Protein AF-A0A932N0L2-F1 (afdb_monomer_lite)

Secondary structure (DSSP, 8-state):
--STTPPPP-HHHHHHHHHHHHHHHHH-TTEEEEE--SEEE-STTS-EEES--EEEE----

Sequence (61 aa):
DGYRGSPAADRDALVDVLLRISRMATDLPEIMEMDINPLMALAPGRGAVAVDARIRVQRSS

Radius of gyration: 14.27 Å; chains: 1; bounding box: 32×17×41 Å

Structure (mmCIF, N/CA/C/O backbone):
data_AF-A0A932N0L2-F1
#
_entry.id   AF-A0A932N0L2-F1
#
loop_
_atom_site.group_PDB
_atom_site.id
_atom_site.type_symbol
_atom_site.label_atom_id
_atom_site.label_alt_id
_atom_site.label_comp_id
_atom_site.label_asym_id
_atom_site.label_entity_id
_atom_site.label_seq_id
_atom_site.pdbx_PDB_ins_code
_atom_site.Cartn_x
_atom_site.Cartn_y
_atom_site.Cartn_z
_atom_site.occupancy
_atom_site.B_iso_or_equiv
_atom_site.auth_seq_id
_atom_site.auth_comp_id
_atom_site.auth_asym_id
_atom_site.auth_atom_id
_atom_site.pdbx_PDB_model_num
ATOM 1 N N . ASP A 1 1 ? 6.202 6.310 -17.268 1.00 61.19 1 ASP A N 1
ATOM 2 C CA . ASP A 1 1 ? 7.595 6.803 -17.304 1.00 61.19 1 ASP A CA 1
ATOM 3 C C . ASP A 1 1 ? 8.229 6.769 -15.922 1.00 61.19 1 ASP A C 1
ATOM 5 O O . ASP A 1 1 ? 7.520 6.940 -14.936 1.00 61.19 1 ASP A O 1
ATOM 9 N N . GLY A 1 2 ? 9.533 6.484 -15.846 1.00 72.75 2 GLY A N 1
ATOM 10 C CA . GLY A 1 2 ? 10.333 6.570 -14.616 1.00 72.75 2 GLY A CA 1
ATOM 11 C C . GLY A 1 2 ? 10.992 7.948 -14.452 1.00 72.75 2 GLY A C 1
ATOM 12 O O . GLY A 1 2 ? 11.086 8.712 -15.411 1.00 72.75 2 GLY A O 1
ATOM 13 N N . TYR A 1 3 ? 11.443 8.292 -13.240 1.00 77.69 3 TYR A N 1
ATOM 14 C CA . TYR A 1 3 ? 12.036 9.604 -12.933 1.00 77.69 3 TYR A CA 1
ATOM 15 C C . TYR A 1 3 ? 13.574 9.556 -12.927 1.00 77.69 3 TYR A C 1
ATOM 17 O O . TYR A 1 3 ? 14.171 8.693 -12.284 1.00 77.69 3 TYR A O 1
ATOM 25 N N . ARG A 1 4 ? 14.223 10.50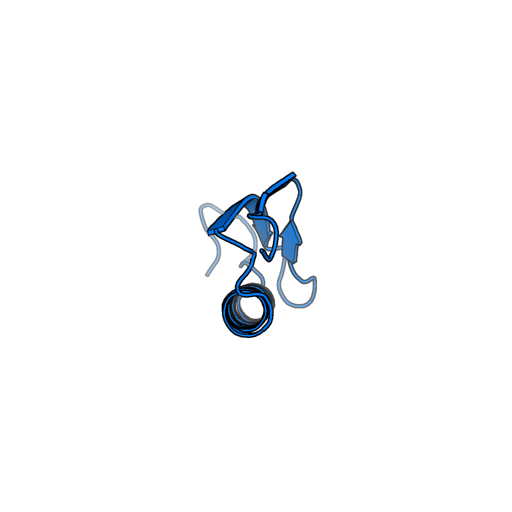2 -13.628 1.00 79.69 4 ARG A N 1
ATOM 26 C CA . ARG A 1 4 ? 15.694 10.694 -13.674 1.00 79.69 4 ARG A CA 1
ATOM 27 C C . ARG A 1 4 ? 16.502 9.410 -13.942 1.00 79.69 4 ARG A C 1
ATOM 29 O O . ARG A 1 4 ? 17.447 9.107 -13.224 1.00 79.69 4 ARG A O 1
ATOM 36 N N . GLY A 1 5 ? 16.129 8.653 -14.975 1.00 77.50 5 GLY A N 1
ATOM 37 C CA . GLY A 1 5 ? 16.837 7.426 -15.373 1.00 77.50 5 GLY A CA 1
ATOM 38 C C 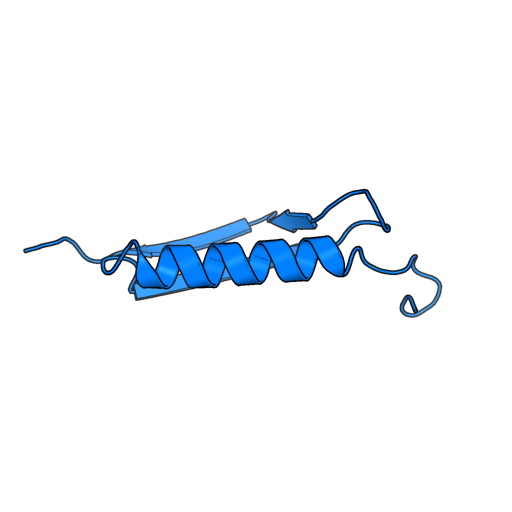. GLY A 1 5 ? 16.503 6.191 -14.530 1.00 77.50 5 GLY A C 1
ATOM 39 O O . GLY A 1 5 ? 16.999 5.106 -14.823 1.00 77.50 5 GLY A O 1
ATOM 40 N N . SER A 1 6 ? 15.636 6.328 -13.524 1.00 79.19 6 SER A N 1
ATOM 41 C CA . SER A 1 6 ? 15.105 5.184 -12.785 1.00 79.19 6 SER A CA 1
ATOM 42 C C . SER A 1 6 ? 14.119 4.396 -13.653 1.00 79.19 6 SER A C 1
ATOM 44 O O . SER A 1 6 ? 13.420 4.999 -14.478 1.00 79.19 6 SER A O 1
ATOM 46 N N . PRO A 1 7 ? 14.001 3.071 -13.448 1.00 82.62 7 PRO A N 1
ATOM 47 C CA . PRO A 1 7 ? 12.915 2.290 -14.026 1.00 82.62 7 PRO A CA 1
ATOM 48 C C . PRO A 1 7 ? 11.546 2.896 -13.695 1.00 82.62 7 PRO A C 1
ATOM 50 O O . PRO A 1 7 ? 11.378 3.584 -12.685 1.00 82.62 7 PRO A O 1
ATOM 53 N N . ALA A 1 8 ? 10.550 2.632 -14.543 1.00 90.94 8 ALA A N 1
ATOM 54 C CA . ALA A 1 8 ? 9.167 2.942 -14.202 1.00 90.94 8 ALA A CA 1
ATOM 55 C C . ALA A 1 8 ? 8.762 2.200 -12.916 1.00 90.94 8 ALA A C 1
ATOM 57 O O . ALA A 1 8 ? 9.193 1.071 -12.691 1.00 90.94 8 ALA A O 1
ATOM 58 N N . ALA A 1 9 ? 7.931 2.829 -12.091 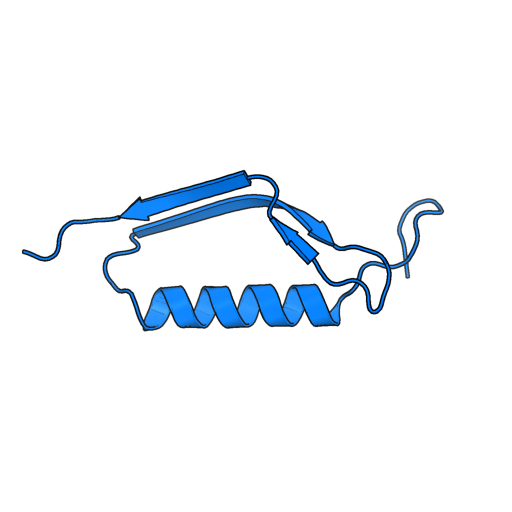1.00 93.19 9 ALA A N 1
ATOM 59 C CA . ALA A 1 9 ? 7.332 2.169 -10.939 1.00 93.19 9 ALA A CA 1
ATOM 60 C C . ALA A 1 9 ? 6.239 1.187 -11.385 1.00 93.19 9 ALA A C 1
ATOM 62 O O . ALA A 1 9 ? 5.534 1.432 -12.370 1.00 93.19 9 ALA A O 1
ATOM 63 N N . ASP A 1 10 ? 6.058 0.114 -10.623 1.00 96.50 10 ASP A N 1
ATOM 64 C CA . ASP A 1 10 ? 4.919 -0.788 -10.737 1.00 96.50 10 ASP A CA 1
ATOM 65 C C . ASP A 1 10 ? 3.642 -0.077 -10.268 1.00 96.50 10 ASP A C 1
ATOM 67 O O . ASP A 1 10 ? 3.284 -0.052 -9.088 1.00 96.50 10 ASP A O 1
ATOM 71 N N . ARG A 1 11 ? 2.984 0.592 -11.215 1.00 95.56 11 ARG A N 1
ATOM 72 C CA . ARG A 1 11 ? 1.798 1.403 -10.946 1.00 95.56 11 ARG A CA 1
ATOM 73 C C . ARG A 1 11 ? 0.603 0.551 -10.534 1.00 95.56 11 ARG A C 1
ATOM 75 O O . ARG A 1 11 ? -0.167 0.989 -9.683 1.00 95.56 11 ARG A O 1
ATOM 82 N N . ASP A 1 12 ? 0.463 -0.639 -11.103 1.00 97.25 12 ASP A N 1
ATOM 83 C CA . ASP A 1 12 ? -0.646 -1.537 -10.784 1.00 97.25 12 ASP A CA 1
ATOM 84 C C . ASP A 1 12 ? -0.521 -2.038 -9.343 1.00 97.25 12 ASP A C 1
ATOM 86 O O . ASP A 1 12 ? -1.505 -2.053 -8.604 1.00 97.25 12 ASP A O 1
ATOM 90 N N . ALA A 1 13 ? 0.704 -2.321 -8.893 1.00 97.88 13 ALA A N 1
ATOM 91 C CA . ALA A 1 13 ? 0.964 -2.641 -7.495 1.00 97.88 13 ALA A CA 1
ATOM 92 C C . ALA A 1 13 ? 0.633 -1.482 -6.542 1.00 97.88 13 ALA A C 1
ATOM 94 O O . ALA A 1 13 ? 0.072 -1.710 -5.472 1.00 97.88 13 ALA A O 1
ATOM 95 N N . LEU A 1 14 ? 0.934 -0.235 -6.919 1.00 97.12 14 LEU A N 1
ATOM 96 C CA . LEU A 1 14 ? 0.541 0.933 -6.121 1.00 97.12 14 LEU A CA 1
ATOM 97 C C . LEU A 1 14 ? -0.983 1.072 -6.019 1.00 97.12 14 LEU A C 1
ATOM 99 O O . LEU A 1 14 ? -1.497 1.379 -4.945 1.00 97.12 14 LEU A O 1
ATOM 103 N N . VAL A 1 15 ? -1.709 0.822 -7.112 1.00 98.25 15 VAL A N 1
ATOM 104 C CA . VAL A 1 15 ? -3.178 0.809 -7.100 1.00 98.25 15 VAL A CA 1
ATOM 105 C C . VAL A 1 15 ? -3.701 -0.291 -6.173 1.00 98.25 15 VAL A C 1
ATOM 107 O O . VAL A 1 15 ? -4.564 -0.007 -5.346 1.00 98.25 15 VAL A O 1
ATOM 110 N N . ASP A 1 16 ? -3.157 -1.510 -6.244 1.00 98.31 16 ASP A N 1
ATOM 111 C CA . ASP A 1 16 ? -3.547 -2.613 -5.350 1.00 98.31 16 ASP A CA 1
ATOM 112 C C . ASP A 1 16 ? -3.300 -2.269 -3.871 1.00 98.31 16 ASP A C 1
ATOM 114 O O . ASP A 1 16 ? -4.178 -2.469 -3.031 1.00 98.31 16 ASP A O 1
ATOM 118 N N . VAL A 1 17 ? -2.150 -1.664 -3.544 1.00 97.94 17 VAL A N 1
ATOM 119 C CA . VAL A 1 17 ? -1.858 -1.186 -2.182 1.00 97.94 17 VAL A CA 1
ATOM 120 C C . VAL A 1 17 ? -2.917 -0.187 -1.708 1.00 97.94 17 VAL A C 1
ATOM 122 O O . VAL A 1 17 ? -3.465 -0.355 -0.618 1.00 97.94 17 VAL A O 1
ATOM 125 N N . LEU A 1 18 ? -3.256 0.817 -2.522 1.00 97.81 18 LEU A N 1
ATOM 126 C CA . LEU A 1 18 ? -4.265 1.822 -2.167 1.00 97.81 18 LEU A CA 1
ATOM 127 C C . LEU A 1 18 ? -5.660 1.209 -1.980 1.00 97.81 18 LEU A C 1
ATOM 129 O O . LEU A 1 18 ? -6.365 1.569 -1.038 1.00 97.81 18 LEU A O 1
ATOM 133 N N . LEU A 1 19 ? -6.051 0.256 -2.830 1.00 98.38 19 LEU A N 1
ATOM 134 C CA . LEU A 1 19 ? -7.330 -0.448 -2.703 1.00 98.38 19 LEU A CA 1
ATOM 135 C C . LEU A 1 19 ? -7.395 -1.280 -1.418 1.00 98.38 19 LEU A C 1
ATOM 137 O O . LEU A 1 19 ? -8.407 -1.256 -0.717 1.00 98.38 19 LEU A O 1
ATOM 141 N N . ARG A 1 20 ? -6.311 -1.977 -1.061 1.00 97.19 20 ARG A N 1
ATOM 142 C CA . ARG A 1 20 ? -6.227 -2.738 0.195 1.00 97.19 20 ARG A CA 1
ATOM 143 C C . ARG A 1 20 ? -6.272 -1.831 1.417 1.00 97.19 20 ARG A C 1
ATOM 145 O O . ARG A 1 20 ? -6.960 -2.161 2.376 1.00 97.19 20 ARG A O 1
ATOM 152 N N . ILE A 1 21 ? -5.601 -0.682 1.368 1.00 96.75 21 ILE A N 1
ATOM 153 C CA . ILE A 1 21 ? -5.679 0.352 2.408 1.00 96.75 21 ILE A CA 1
ATOM 154 C C . ILE A 1 21 ? -7.114 0.860 2.563 1.00 96.75 21 ILE A C 1
ATOM 156 O O . ILE A 1 21 ? -7.633 0.879 3.676 1.00 96.75 21 ILE A O 1
ATOM 160 N N . SER A 1 22 ? -7.779 1.202 1.456 1.00 96.31 22 SER A N 1
ATOM 161 C CA . SER A 1 22 ? -9.179 1.642 1.464 1.00 96.31 22 SER A CA 1
ATOM 162 C C . SER A 1 22 ? -10.105 0.585 2.063 1.00 96.31 22 SER A C 1
ATOM 164 O O . SER A 1 22 ? -11.030 0.915 2.807 1.00 96.31 22 SER A O 1
ATOM 166 N N . ARG A 1 23 ? -9.854 -0.690 1.756 1.00 97.75 23 ARG A N 1
ATOM 167 C CA . ARG A 1 23 ? -10.604 -1.804 2.327 1.00 97.75 23 ARG A CA 1
ATOM 168 C C . ARG A 1 23 ? -10.346 -1.949 3.824 1.00 97.75 23 ARG A C 1
ATOM 170 O O . ARG A 1 23 ? -11.308 -2.018 4.572 1.00 97.75 23 ARG A O 1
ATOM 177 N N . MET A 1 24 ? -9.091 -1.923 4.277 1.00 96.19 24 MET A N 1
ATOM 178 C CA . MET A 1 24 ? -8.764 -1.975 5.710 1.00 96.19 24 MET A CA 1
ATOM 179 C C . MET A 1 24 ? -9.423 -0.835 6.488 1.00 96.19 24 MET A C 1
ATOM 181 O O . MET A 1 24 ? -9.986 -1.084 7.542 1.00 96.19 24 MET A O 1
ATOM 185 N N . ALA A 1 25 ? -9.414 0.388 5.953 1.00 93.56 25 ALA A N 1
ATOM 186 C CA . ALA A 1 25 ? -10.066 1.532 6.591 1.00 93.56 25 ALA A CA 1
ATOM 187 C C . ALA A 1 25 ? -11.593 1.370 6.720 1.00 93.56 25 ALA A C 1
ATOM 189 O O . ALA A 1 25 ? -12.199 1.961 7.607 1.00 93.56 25 ALA A O 1
ATOM 190 N N . THR A 1 26 ? -12.214 0.579 5.839 1.00 95.25 26 THR A N 1
ATOM 191 C CA . THR A 1 26 ? -13.659 0.298 5.875 1.00 95.25 26 THR A CA 1
ATOM 192 C C . THR A 1 26 ? -13.981 -0.898 6.773 1.00 95.25 26 THR A C 1
ATOM 194 O O . THR A 1 26 ? -14.945 -0.860 7.532 1.00 95.25 26 THR A O 1
ATOM 197 N N . ASP A 1 27 ? -13.168 -1.952 6.690 1.00 97.06 27 ASP A N 1
ATOM 198 C CA . ASP A 1 27 ? -13.384 -3.229 7.374 1.00 97.06 27 ASP A CA 1
ATOM 199 C C . ASP A 1 27 ? -12.929 -3.186 8.851 1.00 97.06 27 ASP A C 1
ATOM 201 O O . ASP A 1 27 ? -13.379 -4.008 9.647 1.00 97.06 27 ASP A O 1
ATOM 205 N N . LEU A 1 28 ? -12.040 -2.253 9.222 1.00 95.88 28 LEU A N 1
ATOM 206 C CA . LEU A 1 28 ? -11.432 -2.132 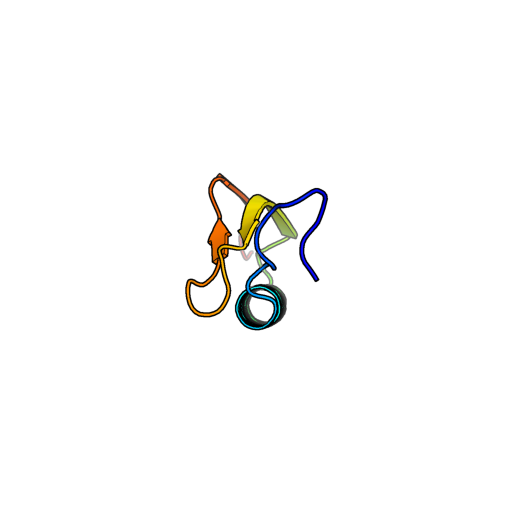10.556 1.00 95.88 28 LEU A CA 1
ATOM 207 C C . LEU A 1 28 ? -11.657 -0.720 11.132 1.00 95.88 28 LEU A C 1
ATOM 209 O O . LEU A 1 28 ? -10.745 0.114 11.086 1.00 95.88 28 LEU A O 1
ATOM 213 N N . PRO A 1 29 ? -12.849 -0.425 11.687 1.00 94.06 29 PRO A N 1
ATOM 214 C CA . PRO A 1 29 ? -13.175 0.898 12.224 1.00 94.06 29 PRO A CA 1
ATOM 215 C C . PRO A 1 29 ? -12.289 1.316 13.408 1.00 94.06 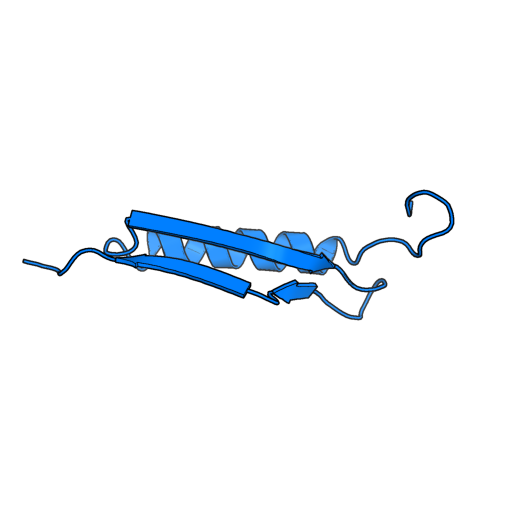29 PRO A C 1
ATOM 217 O O . PRO A 1 29 ? -12.244 2.491 13.753 1.00 94.06 29 PRO A O 1
ATOM 220 N N . GLU A 1 30 ? -11.571 0.383 14.035 1.00 96.38 30 GLU A N 1
ATOM 221 C CA . GLU A 1 30 ? -10.598 0.647 15.094 1.00 96.38 30 GLU A CA 1
ATOM 222 C C . GLU A 1 30 ? -9.327 1.345 14.595 1.00 96.38 30 GLU A C 1
ATOM 224 O O . GLU A 1 30 ? -8.609 1.941 15.405 1.00 96.38 30 GLU A O 1
ATOM 229 N N . ILE A 1 31 ? -9.013 1.275 13.296 1.00 96.06 31 ILE A N 1
ATOM 230 C CA . ILE A 1 31 ? -7.867 1.981 12.715 1.00 96.06 31 ILE A CA 1
ATOM 231 C C . ILE A 1 31 ? -8.197 3.470 12.647 1.00 96.06 31 ILE A C 1
ATOM 233 O O . ILE A 1 31 ? -9.020 3.911 11.853 1.00 96.06 31 ILE A O 1
ATOM 237 N N . MET A 1 32 ? -7.510 4.258 13.468 1.00 96.00 32 MET A N 1
ATOM 238 C CA . MET A 1 32 ? -7.692 5.708 13.521 1.00 96.00 32 MET A CA 1
ATOM 239 C C . MET A 1 32 ? -6.780 6.429 12.541 1.00 96.00 32 MET A C 1
ATOM 241 O O . MET A 1 32 ? -7.195 7.378 11.884 1.00 96.00 32 MET A O 1
ATOM 245 N N . GLU A 1 33 ? -5.530 5.983 12.456 1.00 96.12 33 GLU A N 1
ATOM 246 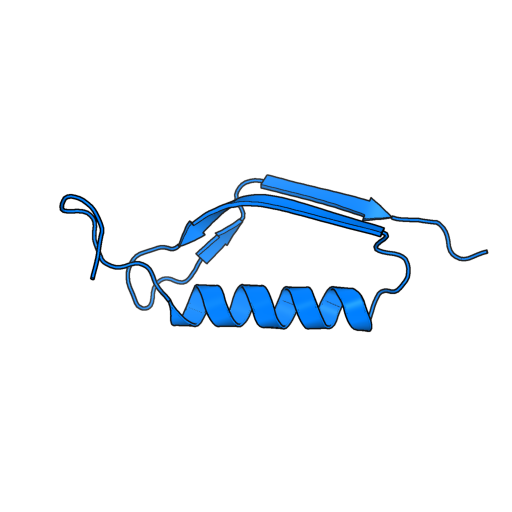C CA . GLU A 1 33 ? -4.515 6.556 11.579 1.00 96.12 33 GLU A CA 1
ATOM 247 C C . GLU A 1 33 ? -3.618 5.439 11.054 1.00 96.12 33 GLU A C 1
ATOM 249 O O . GLU A 1 33 ? -3.276 4.506 11.783 1.00 96.12 33 GLU A O 1
ATOM 254 N N . MET A 1 34 ? -3.204 5.560 9.797 1.00 96.44 34 MET A N 1
ATOM 255 C CA . MET A 1 34 ? -2.203 4.700 9.184 1.00 96.44 34 MET A CA 1
ATOM 256 C C . MET A 1 34 ? -1.253 5.560 8.358 1.00 96.44 34 MET A C 1
ATOM 258 O O . MET A 1 34 ? -1.696 6.356 7.533 1.00 96.44 34 MET A O 1
ATOM 262 N N . ASP A 1 35 ? 0.042 5.367 8.574 1.00 97.31 35 ASP A N 1
ATOM 263 C CA . ASP A 1 35 ? 1.117 5.967 7.795 1.00 97.31 35 ASP A CA 1
ATOM 264 C C . ASP A 1 35 ? 2.025 4.855 7.269 1.00 97.31 35 ASP A C 1
ATOM 266 O O . ASP A 1 35 ? 2.441 3.972 8.023 1.00 97.31 35 ASP A O 1
ATOM 270 N N . ILE A 1 36 ? 2.309 4.878 5.969 1.00 97.44 36 ILE A N 1
ATOM 271 C CA . ILE A 1 36 ? 3.239 3.948 5.325 1.00 97.44 36 ILE A CA 1
ATOM 272 C C . ILE A 1 36 ? 4.327 4.786 4.681 1.00 97.44 36 ILE A C 1
ATOM 274 O O . ILE A 1 36 ? 4.133 5.367 3.611 1.00 97.44 36 ILE A O 1
ATOM 278 N N . ASN A 1 37 ? 5.480 4.838 5.335 1.00 95.81 37 ASN A N 1
ATOM 279 C CA . ASN A 1 37 ? 6.602 5.615 4.856 1.00 95.81 37 ASN A CA 1
ATOM 280 C C . ASN A 1 37 ? 7.928 5.030 5.373 1.00 95.81 37 ASN A C 1
ATOM 282 O O . ASN A 1 37 ? 8.162 5.087 6.577 1.00 95.81 37 ASN A O 1
ATOM 286 N N . PRO A 1 38 ? 8.816 4.516 4.496 1.00 96.88 38 PRO A N 1
ATOM 287 C CA . PRO A 1 38 ? 8.714 4.539 3.036 1.00 96.88 38 PRO A CA 1
ATOM 288 C C . PRO A 1 38 ? 7.919 3.365 2.437 1.00 96.88 38 PRO A C 1
ATOM 290 O O . PRO A 1 38 ? 8.052 2.211 2.853 1.00 96.88 38 PRO A O 1
ATOM 293 N N . LEU A 1 39 ? 7.160 3.664 1.376 1.00 96.88 39 LEU A N 1
ATOM 294 C CA . LEU A 1 39 ? 6.586 2.689 0.443 1.00 96.88 39 LEU A CA 1
ATOM 295 C C . LEU A 1 39 ? 7.404 2.690 -0.853 1.00 96.88 39 LEU A C 1
ATOM 297 O O . LEU A 1 39 ? 7.435 3.687 -1.575 1.00 96.88 39 LEU A O 1
ATOM 301 N N . MET A 1 40 ? 8.056 1.573 -1.164 1.00 95.88 40 MET A N 1
ATOM 302 C CA . MET A 1 40 ? 8.835 1.421 -2.392 1.00 95.88 40 MET A CA 1
ATOM 303 C C . MET A 1 40 ? 8.010 0.726 -3.474 1.00 95.88 40 MET A C 1
ATOM 305 O O . MET A 1 40 ? 7.658 -0.441 -3.324 1.00 95.88 40 MET A O 1
ATOM 309 N N . ALA A 1 41 ? 7.758 1.403 -4.593 1.00 95.50 41 ALA A N 1
ATOM 310 C CA . ALA A 1 41 ? 7.294 0.742 -5.810 1.00 95.50 41 ALA A CA 1
ATOM 311 C C . ALA A 1 41 ? 8.498 0.208 -6.591 1.00 95.50 41 ALA A C 1
ATOM 313 O O . ALA A 1 41 ? 9.434 0.955 -6.884 1.00 95.50 41 ALA A O 1
ATOM 314 N N . LEU A 1 42 ? 8.483 -1.084 -6.912 1.00 94.88 42 LEU A N 1
ATOM 315 C CA . LEU A 1 42 ? 9.562 -1.733 -7.652 1.00 94.88 42 LEU A CA 1
ATOM 316 C C . LEU A 1 42 ? 9.345 -1.564 -9.164 1.00 94.88 42 LEU A C 1
ATOM 318 O O . LEU A 1 42 ? 8.421 -0.881 -9.598 1.00 94.88 42 LEU A O 1
ATOM 322 N N . ALA A 1 43 ? 10.217 -2.159 -9.980 1.00 94.31 43 ALA A N 1
ATOM 323 C CA . ALA A 1 43 ? 10.037 -2.186 -11.433 1.00 94.31 43 ALA A CA 1
ATOM 324 C C . ALA A 1 43 ? 8.721 -2.897 -11.829 1.00 94.31 43 ALA A C 1
ATOM 326 O O . ALA A 1 43 ? 8.225 -3.713 -11.050 1.00 94.31 43 ALA A O 1
ATOM 327 N N . PRO A 1 44 ? 8.166 -2.660 -13.031 1.00 95.00 44 PRO A N 1
ATOM 328 C CA . PRO A 1 44 ? 6.874 -3.223 -13.417 1.00 95.00 44 PRO A CA 1
ATOM 329 C C . PRO A 1 44 ? 6.855 -4.755 -13.322 1.00 95.00 44 PRO A C 1
ATOM 331 O O . PRO A 1 44 ? 7.801 -5.420 -13.752 1.00 95.00 44 PRO A O 1
ATOM 334 N N . GLY A 1 45 ? 5.788 -5.310 -12.745 1.00 95.69 45 GLY A N 1
ATOM 335 C CA . GLY A 1 45 ? 5.631 -6.744 -12.490 1.00 95.69 45 GLY A CA 1
ATOM 336 C C . GLY A 1 45 ? 6.374 -7.252 -11.250 1.00 95.69 45 GLY A C 1
ATOM 337 O O . GLY A 1 45 ? 6.441 -8.462 -11.033 1.00 95.69 45 GLY A O 1
ATOM 338 N N . ARG A 1 46 ? 6.968 -6.363 -10.443 1.00 96.56 46 ARG A N 1
ATOM 339 C CA . ARG A 1 46 ? 7.710 -6.723 -9.220 1.00 96.56 46 ARG A CA 1
ATOM 340 C C . ARG A 1 46 ? 7.000 -6.305 -7.940 1.00 96.56 46 ARG A C 1
ATOM 342 O O . ARG A 1 46 ? 7.448 -6.718 -6.873 1.00 96.56 46 ARG A O 1
ATOM 349 N N . GLY A 1 47 ? 5.905 -5.557 -8.028 1.00 97.44 47 GLY A N 1
ATOM 350 C CA . GLY A 1 47 ? 5.103 -5.189 -6.871 1.00 97.44 47 GLY A CA 1
ATOM 351 C C . GLY A 1 47 ? 5.578 -3.926 -6.151 1.00 97.44 47 GLY A C 1
ATOM 352 O O . GLY A 1 47 ? 6.353 -3.118 -6.668 1.00 97.44 47 GLY A O 1
ATOM 353 N N . ALA A 1 48 ? 5.110 -3.774 -4.914 1.00 97.69 48 ALA A N 1
ATOM 354 C CA . ALA A 1 48 ? 5.511 -2.718 -3.995 1.00 97.69 48 ALA A CA 1
ATOM 355 C C . ALA A 1 48 ? 5.818 -3.303 -2.607 1.00 97.69 48 ALA A C 1
ATOM 357 O O . ALA A 1 48 ? 5.259 -4.330 -2.222 1.00 97.69 48 ALA A O 1
ATOM 358 N N . VAL A 1 49 ? 6.711 -2.652 -1.862 1.00 97.81 49 VAL A N 1
ATOM 359 C CA . VAL A 1 49 ? 7.164 -3.067 -0.528 1.00 97.81 49 VAL A CA 1
ATOM 360 C C . VAL A 1 49 ? 7.007 -1.902 0.443 1.00 97.81 49 VAL A C 1
ATOM 362 O O . VAL A 1 49 ? 7.626 -0.853 0.265 1.00 97.81 49 VAL A O 1
ATOM 365 N N . ALA A 1 50 ? 6.197 -2.097 1.483 1.00 97.31 50 ALA A N 1
ATOM 366 C CA . ALA A 1 50 ? 6.194 -1.225 2.652 1.00 97.31 50 ALA A CA 1
ATOM 367 C C . ALA A 1 50 ? 7.402 -1.583 3.524 1.00 97.31 50 ALA A C 1
ATOM 369 O O . ALA A 1 50 ? 7.532 -2.723 3.967 1.00 97.31 50 ALA A O 1
ATOM 370 N N . VAL A 1 51 ? 8.306 -0.630 3.721 1.00 98.12 51 VAL A N 1
ATOM 371 C CA . VAL A 1 51 ? 9.533 -0.828 4.513 1.00 98.12 51 VAL A CA 1
ATOM 372 C C . VAL A 1 51 ? 9.268 -0.564 5.984 1.00 98.12 51 VAL A C 1
ATOM 374 O O . VAL A 1 51 ? 9.792 -1.261 6.846 1.00 98.12 51 VAL A O 1
ATOM 377 N N . ASP A 1 52 ? 8.450 0.452 6.236 1.00 97.75 52 ASP A N 1
ATOM 378 C CA . ASP A 1 52 ? 7.948 0.818 7.546 1.00 97.75 52 ASP A CA 1
ATOM 379 C C . ASP A 1 52 ? 6.464 1.170 7.430 1.00 97.75 52 ASP A C 1
ATOM 381 O O . ASP A 1 52 ? 5.987 1.625 6.382 1.00 97.75 52 ASP A O 1
ATOM 385 N N . ALA A 1 53 ? 5.734 0.921 8.511 1.00 97.06 53 ALA A N 1
ATOM 386 C CA . ALA A 1 53 ? 4.331 1.267 8.632 1.00 97.06 53 ALA A CA 1
ATOM 387 C C . ALA A 1 53 ? 3.978 1.496 10.101 1.00 97.06 53 ALA A C 1
ATOM 389 O O . ALA A 1 53 ? 4.340 0.718 10.985 1.00 97.06 53 ALA A O 1
ATOM 390 N N . ARG A 1 54 ? 3.199 2.544 10.353 1.00 97.88 54 ARG A N 1
ATOM 391 C CA . ARG A 1 54 ? 2.670 2.877 11.671 1.00 97.88 54 ARG A CA 1
ATOM 392 C C . ARG A 1 54 ? 1.158 2.915 11.611 1.00 97.88 54 ARG A C 1
ATOM 394 O O . ARG A 1 54 ? 0.586 3.576 10.752 1.00 97.88 54 ARG A O 1
ATOM 401 N N . ILE A 1 55 ? 0.514 2.239 12.555 1.00 97.06 55 ILE A N 1
ATOM 402 C CA . ILE A 1 55 ? -0.943 2.216 12.670 1.00 97.06 55 ILE A CA 1
ATOM 403 C C . ILE A 1 55 ? -1.314 2.609 14.094 1.00 97.06 55 ILE A C 1
ATOM 405 O O . ILE A 1 55 ? -0.833 2.009 15.058 1.00 97.06 55 ILE A O 1
ATOM 409 N N . ARG A 1 56 ? -2.175 3.618 14.230 1.00 97.38 56 ARG A N 1
ATOM 410 C CA . ARG A 1 56 ? -2.809 3.969 15.499 1.00 97.38 56 ARG A CA 1
ATOM 411 C C . ARG A 1 56 ? -4.180 3.317 15.548 1.00 97.38 56 ARG A C 1
ATOM 413 O O . ARG A 1 56 ? -5.018 3.571 14.688 1.00 97.38 56 ARG A O 1
ATOM 420 N N . VAL A 1 57 ? -4.410 2.520 16.584 1.00 96.38 57 VAL A N 1
ATOM 421 C CA . VAL A 1 57 ? -5.689 1.846 16.820 1.00 96.38 57 VAL A CA 1
ATOM 422 C C . VAL A 1 57 ? -6.362 2.372 18.082 1.00 96.38 57 VAL A C 1
ATOM 424 O O . VAL A 1 57 ? -5.689 2.750 19.045 1.00 96.38 57 VAL A O 1
ATOM 427 N N . GLN A 1 58 ? -7.690 2.384 18.087 1.00 95.94 58 GLN A N 1
ATOM 428 C CA . GLN A 1 58 ? -8.504 2.591 19.280 1.00 95.94 58 GLN A CA 1
ATOM 429 C C . GLN A 1 58 ? -9.094 1.252 19.731 1.00 95.94 58 GLN A C 1
ATOM 431 O O . GLN A 1 58 ? -9.420 0.402 18.910 1.00 95.94 58 GLN A O 1
ATOM 436 N N . ARG A 1 59 ? -9.225 1.038 21.045 1.00 87.50 59 ARG A N 1
ATOM 437 C CA . ARG A 1 59 ? -9.932 -0.143 21.556 1.00 87.50 59 ARG A CA 1
ATOM 438 C C . ARG A 1 59 ? -11.426 -0.001 21.286 1.00 87.50 59 ARG A C 1
ATOM 440 O O . ARG A 1 59 ? -12.005 1.029 21.632 1.00 87.50 59 ARG A O 1
ATOM 447 N N . SER A 1 60 ? -12.034 -1.049 20.746 1.00 79.38 60 SER A N 1
ATOM 448 C CA . SER A 1 60 ? -13.485 -1.220 20.740 1.00 79.38 60 SER A CA 1
ATOM 449 C C . SER A 1 60 ? -13.963 -1.217 22.203 1.00 79.38 60 SER A C 1
ATOM 451 O O . SER A 1 60 ? -13.343 -1.862 23.055 1.00 79.38 60 SER A O 1
ATOM 453 N N . SER A 1 61 ? -14.961 -0.380 22.502 1.00 68.75 61 SER A N 1
ATOM 454 C CA . SER A 1 61 ? -15.513 -0.197 23.857 1.00 68.75 61 SER A CA 1
ATOM 455 C C . SER A 1 61 ? -16.364 -1.381 24.294 1.00 68.75 61 SER A C 1
ATOM 457 O O . SER A 1 61 ? -16.971 -2.014 23.403 1.00 68.75 61 SER A O 1
#

pLDDT: mean 93.22, std 7.99, range [61.19, 98.38]

Foldseek 3Di:
DDPPPDADFQVVLVVVVVVVVVVCVVVPVQFPDKDQPPKAGDHHPPHIDRPDMDTHGDDDD